Protein AF-A0A2V8KIY8-F1 (afdb_monomer)

Sequence (168 aa):
MLKRAGFCIAVGFWVMTAMAFAQAPTKDKIPNLASSSFAWLAAGADWIGPPAGIRGPIQNDPDHPFHGNTAGPGQVTLRIGNDKDAVLKPWAAEQMRVSNEEVLSGKRGLPFAAQSRCYPGGVPGQLLFPAEPFYFIQTPKQVWMIWQRDHMIRRIYVTDKHSANVKP

Mean predicted aligned error: 10.61 Å

Nearest PDB structures (foldseek):
  3nvx-assembly1_A  TM=8.108E-01  e=1.952E+00  Vaccinia virus Copenhagen
  6vxk-assembly1_C  TM=8.241E-01  e=2.504E+00  Ectromelia virus Moscow
  6xvm-assembly2_B  TM=5.093E-01  e=2.078E+00  Gallus gallus
  8vzy-assembly2_B  TM=5.304E-01  e=8.180E+00  Homo sapiens

Solvent-accessible surface area (backbone atoms only — not comparable to full-atom values): 11063 Å² total; per-residue (Å²): 139,85,84,84,82,82,82,81,82,77,80,78,81,77,80,77,80,77,80,80,73,81,76,79,66,58,97,87,52,86,73,83,75,47,54,96,87,60,65,48,61,32,85,43,72,59,84,79,75,55,64,89,95,51,87,57,76,87,48,58,19,84,93,44,64,67,35,51,94,84,71,58,94,72,79,69,49,64,80,33,68,35,41,84,44,87,87,48,52,72,72,56,18,48,56,43,43,55,54,42,49,35,34,77,71,53,81,31,91,59,69,91,51,47,60,83,69,84,38,75,43,52,88,72,53,54,59,40,44,50,96,46,39,38,42,37,51,70,55,95,51,37,38,35,42,37,34,62,81,79,67,49,72,50,79,42,74,56,65,98,64,79,66,94,75,77,79,135

Radius of gyration: 23.08 Å; Cα contacts (8 Å, |Δi|>4): 167; chains: 1; bounding box: 85×41×49 Å

Structure (mmCIF, N/CA/C/O backbone):
data_AF-A0A2V8KIY8-F1
#
_entry.id   AF-A0A2V8KIY8-F1
#
loop_
_atom_site.group_PDB
_atom_site.id
_atom_site.type_symbol
_atom_site.label_atom_id
_atom_site.label_alt_id
_atom_site.label_comp_id
_atom_site.label_asym_id
_atom_site.label_entity_id
_atom_site.label_seq_id
_atom_site.pdbx_PDB_ins_code
_atom_site.Cartn_x
_atom_site.Cartn_y
_atom_site.Cartn_z
_atom_site.occupancy
_atom_site.B_iso_or_equiv
_atom_site.auth_seq_id
_atom_site.auth_comp_id
_atom_site.auth_asym_id
_atom_site.auth_atom_id
_atom_site.pdbx_PDB_model_num
ATOM 1 N N . MET A 1 1 ? 58.408 -26.340 29.174 1.00 37.69 1 MET A N 1
ATOM 2 C CA . MET A 1 1 ? 57.524 -25.201 28.835 1.00 37.69 1 MET A CA 1
ATOM 3 C C . MET A 1 1 ? 56.205 -25.752 28.311 1.00 37.69 1 MET A C 1
ATOM 5 O O . MET A 1 1 ? 56.132 -26.165 27.163 1.00 37.69 1 MET A O 1
ATOM 9 N N . LEU A 1 2 ? 55.203 -25.861 29.183 1.00 34.59 2 LEU A N 1
ATOM 10 C CA . LEU A 1 2 ? 53.918 -26.507 28.907 1.00 34.59 2 LEU A CA 1
ATOM 11 C C . LEU A 1 2 ? 52.886 -25.417 28.569 1.00 34.59 2 LEU A C 1
ATOM 13 O O . LEU A 1 2 ? 52.467 -24.673 29.454 1.00 34.59 2 LEU A O 1
ATOM 17 N N . LYS A 1 3 ? 52.525 -25.265 27.289 1.00 36.88 3 LYS A N 1
ATOM 18 C CA . LYS A 1 3 ? 51.523 -24.283 26.846 1.00 36.88 3 LYS A CA 1
ATOM 19 C C . LYS A 1 3 ? 50.119 -24.853 27.077 1.00 36.88 3 LYS A C 1
ATOM 21 O O . LYS A 1 3 ? 49.703 -25.773 26.383 1.00 36.88 3 LYS A O 1
ATOM 26 N N . ARG A 1 4 ? 49.398 -24.305 28.059 1.00 41.31 4 ARG A N 1
ATOM 27 C CA . ARG A 1 4 ? 47.958 -24.528 28.256 1.00 41.31 4 ARG A CA 1
ATOM 28 C C . ARG A 1 4 ? 47.193 -23.639 27.271 1.00 41.31 4 ARG A C 1
ATOM 30 O O . ARG A 1 4 ? 47.236 -22.421 27.407 1.00 41.31 4 ARG A O 1
ATOM 37 N N . ALA A 1 5 ? 46.520 -24.234 26.291 1.00 42.81 5 ALA A N 1
ATOM 38 C CA . ALA A 1 5 ? 45.542 -23.538 25.460 1.00 42.81 5 ALA A CA 1
ATOM 39 C C . ALA A 1 5 ? 44.170 -23.645 26.143 1.00 42.81 5 ALA A C 1
ATOM 41 O O . ALA A 1 5 ? 43.608 -24.732 26.248 1.00 42.81 5 ALA A O 1
ATOM 42 N N . GLY A 1 6 ? 43.675 -22.526 26.674 1.00 39.22 6 GLY A N 1
ATOM 43 C CA . GLY A 1 6 ? 42.325 -22.421 27.219 1.00 39.22 6 GLY A CA 1
ATOM 44 C C . GLY A 1 6 ? 41.306 -22.353 26.085 1.00 39.22 6 GLY A C 1
ATOM 45 O O . GLY A 1 6 ? 41.389 -21.476 25.230 1.00 39.22 6 GLY A O 1
ATOM 46 N N . PHE A 1 7 ? 40.364 -23.290 26.075 1.00 37.50 7 PHE A N 1
ATOM 47 C CA . PHE A 1 7 ? 39.235 -23.315 25.152 1.00 37.50 7 PHE A CA 1
ATOM 48 C C . PHE A 1 7 ? 38.120 -22.429 25.726 1.00 37.50 7 PHE A C 1
ATOM 50 O O . PHE A 1 7 ? 37.444 -22.814 26.679 1.00 37.50 7 PHE A O 1
ATOM 57 N N . CYS A 1 8 ? 37.954 -21.216 25.194 1.00 34.50 8 CYS A N 1
ATOM 58 C CA . CYS A 1 8 ? 36.818 -20.358 25.527 1.00 34.50 8 CYS A CA 1
ATOM 59 C C . CYS A 1 8 ? 35.570 -20.876 24.804 1.00 34.50 8 CYS A C 1
ATOM 61 O O . CYS A 1 8 ? 35.439 -20.728 23.591 1.00 34.50 8 CYS A O 1
ATOM 63 N N . ILE A 1 9 ? 34.650 -21.477 25.557 1.00 45.06 9 ILE A N 1
ATOM 64 C CA . ILE A 1 9 ? 33.310 -21.829 25.083 1.00 45.06 9 ILE A CA 1
ATOM 65 C C . ILE A 1 9 ? 32.527 -20.521 24.921 1.00 45.06 9 ILE A C 1
ATOM 67 O O . ILE A 1 9 ? 32.087 -19.923 25.902 1.00 45.0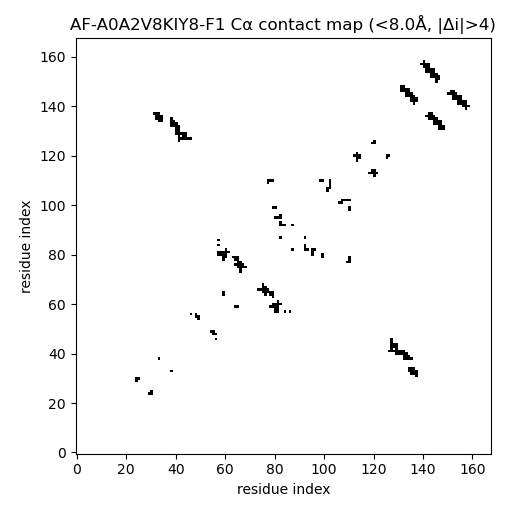6 9 ILE A O 1
ATOM 71 N N . ALA A 1 10 ? 32.375 -20.052 23.683 1.00 45.47 10 ALA A N 1
ATOM 72 C CA . ALA A 1 10 ? 31.455 -18.970 23.366 1.00 45.47 10 ALA A CA 1
ATOM 73 C C . ALA A 1 10 ? 30.021 -19.515 23.440 1.00 45.47 10 ALA A C 1
ATOM 75 O O . ALA A 1 10 ? 29.583 -20.274 22.576 1.00 45.47 10 ALA A O 1
ATOM 76 N N . VAL A 1 11 ? 29.294 -19.150 24.496 1.00 49.03 11 VAL A N 1
ATOM 77 C CA . VAL A 1 11 ? 27.852 -19.388 24.602 1.00 49.03 11 VAL A CA 1
ATOM 78 C C . VAL A 1 11 ? 27.166 -18.485 23.578 1.00 49.03 11 VAL A C 1
ATOM 80 O O . VAL A 1 11 ? 27.070 -17.273 23.764 1.00 49.03 11 VAL A O 1
ATOM 83 N N . GLY A 1 12 ? 26.736 -19.074 22.463 1.00 41.62 12 GLY A N 1
ATOM 84 C CA . GLY A 1 12 ? 25.935 -18.390 21.456 1.00 41.62 12 GLY A CA 1
ATOM 85 C C . GLY A 1 12 ? 24.576 -18.010 22.037 1.00 41.62 12 GLY A C 1
ATOM 86 O O . GLY A 1 12 ? 23.706 -18.862 22.200 1.00 41.62 12 GLY A O 1
ATOM 87 N N . PHE A 1 13 ? 24.389 -16.728 22.343 1.00 38.84 13 PHE A N 1
ATOM 88 C CA . PHE A 1 13 ? 23.074 -16.157 22.616 1.00 38.84 13 PHE A CA 1
ATOM 89 C C . PHE A 1 13 ? 22.282 -16.113 21.305 1.00 38.84 13 PHE A C 1
ATOM 91 O O . PHE A 1 13 ? 22.414 -15.191 20.502 1.00 38.84 13 PHE A O 1
ATOM 98 N N . TRP A 1 14 ? 21.469 -17.141 21.069 1.00 37.31 14 TRP A N 1
ATOM 99 C CA . TRP A 1 14 ? 20.502 -17.155 19.978 1.00 37.31 14 TRP A CA 1
ATOM 100 C C . TRP A 1 14 ? 19.295 -16.315 20.409 1.00 37.31 14 TRP A C 1
ATOM 102 O O . TRP A 1 14 ? 18.411 -16.781 21.128 1.00 37.31 14 TRP A O 1
ATOM 112 N N . VAL A 1 15 ? 19.287 -15.035 20.031 1.00 42.47 15 VAL A N 1
ATOM 113 C CA . VAL A 1 15 ? 18.107 -14.176 20.179 1.00 42.47 15 VAL A CA 1
ATOM 114 C C . VAL A 1 15 ? 17.070 -14.658 19.168 1.00 42.47 15 VAL A C 1
ATOM 116 O O . VAL A 1 15 ? 17.080 -14.271 18.004 1.00 42.47 15 VAL A O 1
ATOM 119 N N . MET A 1 16 ? 16.185 -15.544 19.614 1.00 39.78 16 MET A N 1
ATOM 120 C CA . MET A 1 16 ? 14.984 -15.922 18.879 1.00 39.78 16 MET A CA 1
ATOM 121 C C . MET A 1 16 ? 14.021 -14.736 18.892 1.00 39.78 16 MET A C 1
ATOM 123 O O . MET A 1 16 ? 13.230 -14.569 19.820 1.00 39.78 16 MET A O 1
ATOM 127 N N . THR A 1 17 ? 14.090 -13.883 17.872 1.00 47.38 17 THR A N 1
ATOM 128 C CA . THR A 1 17 ? 13.033 -12.908 17.600 1.00 47.38 17 THR A CA 1
ATOM 129 C C . THR A 1 17 ? 11.807 -13.686 17.122 1.00 47.38 17 THR A C 1
ATOM 131 O O . THR A 1 17 ? 11.667 -13.993 15.940 1.00 47.38 17 THR A O 1
ATOM 134 N N . ALA A 1 18 ? 10.936 -14.082 18.049 1.00 43.72 18 ALA A N 1
ATOM 135 C CA . ALA A 1 18 ? 9.669 -14.705 17.702 1.00 43.72 18 ALA A CA 1
ATOM 136 C C . ALA A 1 18 ? 8.823 -13.695 16.911 1.00 43.72 18 ALA A C 1
ATOM 138 O O . ALA A 1 18 ? 8.339 -12.709 17.466 1.00 43.72 18 ALA A O 1
ATOM 139 N N . MET A 1 19 ? 8.650 -13.927 15.608 1.00 46.22 19 MET A N 1
ATOM 140 C CA . MET A 1 19 ? 7.623 -13.236 14.835 1.00 46.22 19 MET A CA 1
ATOM 141 C C . MET A 1 19 ? 6.265 -13.705 15.361 1.00 46.22 19 MET A C 1
ATOM 143 O O . MET A 1 19 ? 5.868 -14.852 15.156 1.00 46.22 19 MET A O 1
ATOM 147 N N . ALA A 1 20 ? 5.570 -12.836 16.092 1.00 44.03 20 ALA A N 1
ATOM 148 C CA . ALA A 1 20 ? 4.207 -13.096 16.524 1.00 44.03 20 ALA A CA 1
ATOM 149 C C . ALA A 1 20 ? 3.290 -13.065 15.293 1.00 44.03 20 ALA A C 1
ATOM 151 O O . ALA A 1 20 ? 2.976 -12.001 14.763 1.00 44.03 20 ALA A O 1
ATOM 152 N N . PHE A 1 21 ? 2.869 -14.237 14.819 1.00 49.09 21 PHE A N 1
ATOM 153 C CA . PHE A 1 21 ? 1.774 -14.332 13.861 1.00 49.09 21 PHE A CA 1
ATOM 154 C C . PHE A 1 21 ? 0.466 -13.982 14.576 1.00 49.09 21 PHE A C 1
ATOM 156 O O . PHE A 1 21 ? 0.203 -14.468 15.678 1.00 49.09 21 PHE A O 1
ATOM 163 N N . ALA A 1 22 ? -0.348 -13.125 13.959 1.00 53.81 22 ALA A N 1
ATOM 164 C CA . ALA A 1 22 ? -1.654 -12.761 14.491 1.00 53.81 22 ALA A CA 1
ATOM 165 C C . ALA A 1 22 ? -2.503 -14.026 14.700 1.00 53.81 22 ALA A C 1
ATOM 167 O O . ALA A 1 22 ? -2.701 -14.814 13.774 1.00 53.81 22 ALA A O 1
ATOM 168 N N . GLN A 1 23 ? -3.003 -14.223 15.922 1.00 53.12 23 GLN A N 1
ATOM 169 C CA . GLN A 1 23 ? -3.970 -15.278 16.205 1.00 53.12 23 GLN A CA 1
ATOM 170 C C . GLN A 1 23 ? -5.219 -15.038 15.353 1.00 53.12 23 GLN A C 1
ATOM 172 O O . GLN A 1 23 ? -5.746 -13.923 15.322 1.00 53.12 23 GLN A O 1
ATOM 177 N N . ALA A 1 24 ? -5.698 -16.080 14.668 1.00 53.88 24 ALA A N 1
ATOM 178 C CA . ALA A 1 24 ? -6.961 -16.007 13.948 1.00 53.88 24 ALA A CA 1
ATOM 179 C C . ALA A 1 24 ? -8.068 -15.578 14.932 1.00 53.88 24 ALA A C 1
ATOM 181 O O . ALA A 1 24 ? -8.215 -16.214 15.983 1.00 53.88 24 ALA A O 1
ATOM 182 N N . PRO A 1 25 ? -8.828 -14.506 14.645 1.00 57.16 25 PRO A N 1
ATOM 183 C CA . PRO A 1 25 ? -9.891 -14.076 15.537 1.00 57.16 25 PRO A CA 1
ATOM 184 C C . PRO A 1 25 ? -10.923 -15.199 15.661 1.00 57.16 25 PRO A C 1
ATOM 186 O O . PRO A 1 25 ? -11.375 -15.767 14.666 1.00 57.16 25 PRO A O 1
ATOM 189 N N . THR A 1 26 ? -11.296 -15.541 16.895 1.00 58.31 26 THR A N 1
ATOM 190 C CA . THR A 1 26 ? -12.407 -16.465 17.138 1.00 58.31 26 THR A CA 1
ATOM 191 C C . THR A 1 26 ? -13.673 -15.865 16.535 1.00 58.31 26 THR A C 1
ATOM 193 O O . THR A 1 26 ? -13.952 -14.692 16.784 1.00 58.31 26 THR A O 1
ATOM 196 N N . LYS A 1 27 ? -14.422 -16.675 15.780 1.00 59.38 27 LYS A N 1
ATOM 197 C CA . LYS A 1 27 ? -15.523 -16.274 14.885 1.00 59.38 27 LYS A CA 1
ATOM 198 C C . LYS A 1 27 ? -16.565 -15.320 15.500 1.00 59.38 27 LYS A C 1
ATOM 200 O O . LYS A 1 27 ? -17.150 -14.537 14.765 1.00 59.38 27 LYS A O 1
ATOM 205 N N . ASP A 1 28 ? -16.711 -15.322 16.827 1.00 67.25 28 ASP A N 1
ATOM 206 C CA . ASP A 1 28 ? -17.744 -14.571 17.555 1.00 67.25 28 ASP A CA 1
ATOM 207 C C . ASP A 1 28 ? -17.196 -13.604 18.625 1.00 67.25 28 ASP A C 1
ATOM 209 O O . ASP A 1 28 ? -17.933 -13.171 19.511 1.00 67.25 28 ASP A O 1
ATOM 213 N N . LYS A 1 29 ? -15.901 -13.252 18.590 1.00 79.19 29 LYS A N 1
ATOM 214 C CA . LYS A 1 29 ? -15.336 -12.241 19.504 1.00 79.19 29 LYS A CA 1
ATOM 215 C C . LYS A 1 29 ? -14.822 -11.031 18.745 1.00 79.19 29 LYS A C 1
ATOM 217 O O . LYS A 1 29 ? -14.196 -11.158 17.697 1.00 79.19 29 LYS A O 1
ATOM 222 N N . ILE A 1 30 ? -15.036 -9.855 19.335 1.00 79.62 30 ILE A N 1
ATOM 223 C CA . ILE A 1 30 ? -14.416 -8.609 18.881 1.00 79.62 30 ILE A CA 1
ATOM 224 C C . ILE A 1 30 ? -12.891 -8.813 18.901 1.00 79.62 30 ILE A C 1
ATOM 226 O O . ILE A 1 30 ? -12.353 -9.136 19.965 1.00 79.62 30 ILE A O 1
ATOM 230 N N . PRO A 1 31 ? -12.185 -8.643 17.767 1.00 84.75 31 PRO A N 1
ATOM 231 C CA . PRO A 1 31 ? -10.733 -8.765 17.737 1.00 84.75 31 PRO A CA 1
ATOM 232 C C . PRO A 1 31 ? -10.091 -7.757 18.690 1.00 84.75 31 PRO A C 1
ATOM 234 O O . PRO A 1 31 ? -10.448 -6.578 18.661 1.00 84.75 31 PRO A O 1
ATOM 237 N N . ASN A 1 32 ? -9.144 -8.210 19.516 1.00 88.31 32 ASN A N 1
ATOM 238 C CA . ASN A 1 32 ? -8.355 -7.309 20.348 1.00 88.31 32 ASN A CA 1
ATOM 239 C C . ASN A 1 32 ? -7.180 -6.752 19.537 1.00 88.31 32 ASN A C 1
ATOM 241 O O . ASN A 1 32 ? -6.191 -7.445 19.307 1.00 88.31 32 ASN A O 1
ATOM 245 N N . LEU A 1 33 ? -7.306 -5.504 19.100 1.00 91.31 33 LEU A N 1
ATOM 246 C CA . LEU A 1 33 ? -6.273 -4.782 18.360 1.00 91.31 33 LEU A CA 1
ATOM 247 C C . 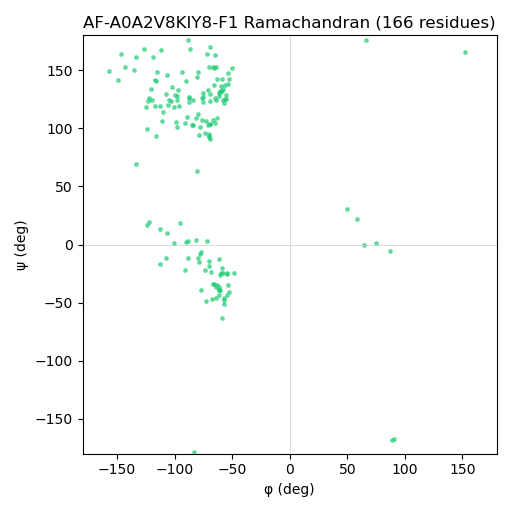LEU A 1 33 ? -5.349 -3.989 19.289 1.00 91.31 33 LEU A C 1
ATOM 249 O O . LEU A 1 33 ? -4.235 -3.648 18.893 1.00 91.31 33 LEU A O 1
ATOM 253 N N . ALA A 1 34 ? -5.816 -3.670 20.497 1.00 92.94 34 ALA A N 1
ATOM 254 C CA . ALA A 1 34 ? -5.119 -2.814 21.444 1.00 92.94 34 ALA A CA 1
ATOM 255 C C . ALA A 1 34 ? -4.202 -3.611 22.378 1.00 92.94 34 ALA A C 1
ATOM 257 O O . ALA A 1 34 ? -4.550 -4.685 22.877 1.00 92.94 34 ALA A O 1
ATOM 258 N N . SER A 1 35 ? -3.033 -3.041 22.658 1.00 92.25 35 SER A N 1
ATOM 259 C CA . SER A 1 35 ? -2.097 -3.572 23.640 1.00 92.25 35 SER A CA 1
ATOM 260 C C . SER A 1 35 ? -1.162 -2.484 24.153 1.00 92.25 35 SER A C 1
ATOM 262 O O . SER A 1 35 ? -0.815 -1.558 23.424 1.00 92.25 35 SER A O 1
ATOM 264 N N . SER A 1 36 ? -0.736 -2.616 25.409 1.00 90.75 36 SER A N 1
ATOM 265 C CA . SER A 1 36 ? 0.370 -1.842 25.980 1.00 90.75 36 SER A CA 1
ATOM 266 C C . SER A 1 36 ? 1.735 -2.505 25.763 1.00 90.75 36 SER A C 1
ATOM 268 O O . SER A 1 36 ? 2.757 -1.872 26.009 1.00 90.75 36 SER A O 1
ATOM 270 N N . SER A 1 37 ? 1.771 -3.766 25.318 1.00 93.50 37 SER A N 1
ATOM 271 C CA . SER A 1 37 ? 2.999 -4.556 25.155 1.00 93.50 37 SER A CA 1
ATOM 272 C C . SER A 1 37 ? 3.423 -4.769 23.702 1.00 93.50 37 SER A C 1
ATOM 274 O O . SER A 1 37 ? 4.537 -5.229 23.464 1.00 93.50 37 SER A O 1
ATOM 276 N N . PHE A 1 38 ? 2.564 -4.454 22.727 1.00 91.44 38 PHE A N 1
ATOM 277 C CA . PHE A 1 38 ? 2.888 -4.584 21.307 1.00 91.44 38 PHE A CA 1
ATOM 278 C C . PHE A 1 38 ? 2.222 -3.502 20.456 1.00 91.44 38 PHE A C 1
ATOM 280 O O . PHE A 1 38 ? 1.260 -2.857 20.869 1.00 91.44 38 PHE A O 1
ATOM 287 N N . ALA A 1 39 ? 2.727 -3.363 19.233 1.00 91.12 39 ALA A N 1
ATOM 288 C CA . ALA A 1 39 ? 2.156 -2.543 18.177 1.00 91.12 39 ALA A CA 1
ATOM 289 C C . ALA A 1 39 ? 2.120 -3.337 16.867 1.00 91.12 39 ALA A C 1
ATOM 291 O O . ALA A 1 39 ? 2.830 -4.333 16.715 1.00 91.12 39 ALA A O 1
ATOM 292 N N . TRP A 1 40 ? 1.295 -2.898 15.921 1.00 91.00 40 TRP A N 1
ATOM 293 C CA . TRP A 1 40 ? 1.173 -3.548 14.621 1.00 91.00 40 TRP A CA 1
ATOM 294 C C . TRP A 1 40 ? 2.209 -2.990 13.663 1.00 91.00 40 TRP A C 1
ATOM 296 O O . TRP A 1 40 ? 2.276 -1.780 13.466 1.00 91.00 40 TRP A O 1
ATOM 306 N N . LEU A 1 41 ? 2.990 -3.868 13.044 1.00 88.50 41 LEU A N 1
ATOM 307 C CA . LEU A 1 41 ? 3.974 -3.493 12.038 1.00 88.50 41 LEU A CA 1
ATOM 308 C C . LEU A 1 41 ? 3.598 -4.104 10.691 1.00 88.50 41 LEU A C 1
ATOM 310 O O . LEU A 1 41 ? 3.156 -5.252 10.634 1.00 88.50 41 LEU A O 1
ATOM 314 N N . ALA A 1 42 ? 3.795 -3.347 9.613 1.00 86.19 42 ALA A N 1
ATOM 315 C CA . ALA A 1 42 ? 3.646 -3.880 8.269 1.00 86.19 42 ALA A CA 1
ATOM 316 C C . ALA A 1 42 ? 4.624 -5.043 8.045 1.00 86.19 42 ALA A C 1
ATOM 318 O O . ALA A 1 42 ? 5.807 -4.962 8.392 1.00 86.19 42 ALA A O 1
ATOM 319 N N . ALA A 1 43 ? 4.133 -6.116 7.430 1.00 84.25 43 ALA A N 1
ATOM 320 C CA . ALA A 1 43 ? 4.938 -7.268 7.042 1.00 84.25 43 ALA A CA 1
ATOM 321 C C . ALA A 1 43 ? 5.695 -6.981 5.730 1.00 84.25 43 ALA A C 1
ATOM 323 O O . ALA A 1 43 ? 5.456 -7.608 4.703 1.00 84.25 43 ALA A O 1
ATOM 324 N N . GLY A 1 44 ? 6.596 -5.996 5.772 1.00 83.62 44 GLY A N 1
ATOM 325 C CA . GLY A 1 44 ? 7.316 -5.488 4.604 1.00 83.62 44 GLY A CA 1
ATOM 326 C C . GLY A 1 44 ? 6.584 -4.356 3.878 1.00 83.62 44 GLY A C 1
ATOM 327 O O . GLY A 1 44 ? 5.637 -3.770 4.396 1.00 83.62 44 GLY A O 1
ATOM 328 N N . ALA A 1 45 ? 7.073 -4.029 2.680 1.00 82.94 45 ALA A N 1
ATOM 329 C CA . ALA A 1 45 ? 6.532 -2.973 1.815 1.00 82.94 45 ALA A CA 1
ATOM 330 C C . ALA A 1 45 ? 5.760 -3.532 0.603 1.00 82.94 45 ALA A C 1
ATOM 332 O O . ALA A 1 45 ? 5.431 -2.794 -0.326 1.00 82.94 45 ALA A O 1
ATOM 333 N N . ASP A 1 46 ? 5.515 -4.841 0.598 1.00 84.81 46 ASP A N 1
ATOM 334 C CA . ASP A 1 46 ? 4.877 -5.582 -0.483 1.00 84.81 46 ASP A CA 1
ATOM 335 C C . ASP A 1 46 ? 3.540 -6.148 -0.025 1.00 84.81 46 ASP A C 1
ATOM 337 O O . ASP A 1 46 ? 3.361 -6.518 1.137 1.00 84.81 46 ASP A O 1
ATOM 341 N N . TRP A 1 47 ? 2.595 -6.253 -0.957 1.00 85.38 47 TRP A N 1
ATOM 342 C CA . TRP A 1 47 ? 1.367 -6.975 -0.680 1.00 85.38 47 TRP A CA 1
ATOM 343 C C . TRP A 1 47 ? 1.645 -8.468 -0.551 1.00 85.38 47 TRP A C 1
ATOM 345 O O . TRP A 1 47 ? 2.208 -9.090 -1.451 1.00 85.38 47 TRP A O 1
ATOM 355 N N . ILE A 1 48 ? 1.161 -9.060 0.536 1.00 84.69 48 ILE A N 1
ATOM 356 C CA . ILE A 1 48 ? 1.130 -10.512 0.677 1.00 84.69 48 ILE A CA 1
ATOM 357 C C . ILE A 1 48 ? -0.010 -11.042 -0.195 1.00 84.69 48 ILE A C 1
ATOM 359 O O . ILE A 1 48 ? -1.151 -10.582 -0.094 1.00 84.69 48 ILE A O 1
ATOM 363 N N . GLY A 1 49 ? 0.308 -12.000 -1.068 1.00 85.62 49 GLY A N 1
ATOM 364 C CA . GLY A 1 49 ? -0.686 -12.676 -1.894 1.00 85.62 49 GLY A CA 1
ATOM 365 C C . GLY A 1 49 ? -1.743 -13.375 -1.028 1.00 85.62 49 GLY A C 1
ATOM 366 O O . GLY A 1 49 ? -1.411 -13.910 0.033 1.00 85.62 49 GLY A O 1
ATOM 367 N N . PRO A 1 50 ? -3.019 -13.375 -1.441 1.00 88.94 50 PRO A N 1
ATOM 368 C CA . PRO A 1 50 ? -4.053 -14.083 -0.703 1.00 88.94 50 PRO A CA 1
ATOM 369 C C . PRO A 1 50 ? -3.856 -15.608 -0.812 1.00 88.94 50 PRO A C 1
ATOM 371 O O . PRO A 1 50 ? -3.062 -16.078 -1.633 1.00 88.94 50 PRO A O 1
ATOM 374 N N . PRO A 1 51 ? -4.606 -16.404 -0.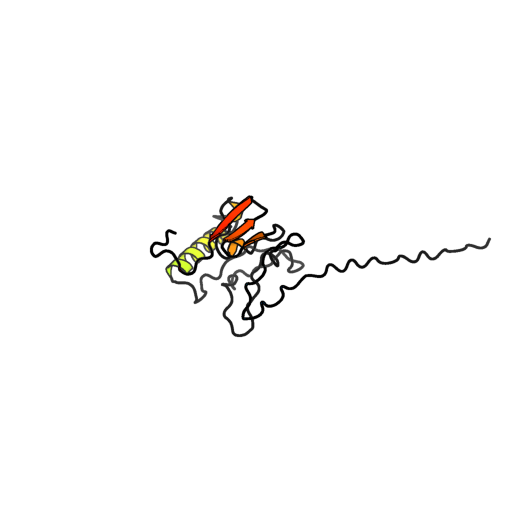027 1.00 89.75 51 PRO A N 1
ATOM 375 C CA . PRO A 1 51 ? -4.673 -17.849 -0.214 1.00 89.75 51 PRO A CA 1
ATOM 376 C C . PRO A 1 51 ? -4.978 -18.249 -1.664 1.00 89.75 51 PRO A C 1
ATOM 378 O O . PRO A 1 51 ? -5.654 -17.525 -2.401 1.00 89.75 51 PRO A O 1
ATOM 381 N N . ALA A 1 52 ? -4.508 -19.434 -2.058 1.00 89.25 52 ALA A N 1
ATOM 382 C CA . ALA A 1 52 ? -4.708 -19.962 -3.403 1.00 89.25 52 ALA A CA 1
ATOM 383 C C . ALA A 1 52 ? -6.195 -19.968 -3.805 1.00 89.25 52 ALA A C 1
ATOM 385 O O . ALA A 1 52 ? -7.069 -20.313 -3.011 1.00 89.25 52 ALA A O 1
ATOM 386 N N . GLY A 1 53 ? -6.474 -19.587 -5.054 1.00 88.88 53 GLY A N 1
ATOM 387 C CA . GLY A 1 53 ? -7.834 -19.497 -5.597 1.00 88.88 53 GLY A CA 1
ATOM 388 C C . GLY A 1 53 ? -8.540 -18.156 -5.355 1.00 88.88 53 GLY A C 1
ATOM 389 O O . GLY A 1 53 ? -9.613 -17.939 -5.911 1.00 88.88 53 GLY A O 1
ATOM 390 N N . ILE A 1 54 ? -7.945 -17.235 -4.589 1.00 90.25 54 ILE A N 1
ATOM 391 C CA . ILE A 1 54 ? -8.462 -15.874 -4.395 1.00 90.25 54 ILE A CA 1
ATOM 392 C C . ILE A 1 54 ? -7.654 -14.896 -5.257 1.00 90.25 54 ILE A C 1
ATOM 394 O O . ILE A 1 54 ? -6.425 -14.953 -5.296 1.00 90.25 54 ILE A O 1
ATOM 398 N N . ARG A 1 55 ? -8.333 -13.966 -5.942 1.00 88.19 55 ARG A N 1
ATOM 399 C CA . ARG A 1 55 ? -7.659 -12.879 -6.670 1.00 88.19 55 ARG A CA 1
ATOM 400 C C . ARG A 1 55 ? -6.865 -12.008 -5.692 1.00 88.19 55 ARG A C 1
ATOM 402 O O . ARG A 1 55 ? -7.421 -11.486 -4.729 1.00 88.19 55 ARG A O 1
ATOM 409 N N . GLY A 1 56 ? -5.588 -11.801 -5.998 1.00 88.88 56 GLY A N 1
ATOM 410 C CA . GLY A 1 56 ? -4.721 -10.867 -5.287 1.00 88.88 56 GLY A CA 1
ATOM 411 C C . GLY A 1 56 ? -4.840 -9.411 -5.755 1.00 88.88 56 GLY A C 1
ATOM 412 O O . GLY A 1 56 ? -5.636 -9.089 -6.645 1.00 88.88 56 GLY A O 1
ATOM 413 N N . PRO A 1 57 ? -4.033 -8.520 -5.157 1.00 89.69 57 PRO A N 1
ATOM 414 C CA . PRO A 1 57 ? -3.904 -7.145 -5.618 1.00 89.69 57 PRO A CA 1
ATOM 415 C C . PRO A 1 57 ? -3.283 -7.092 -7.015 1.00 89.69 57 PRO A C 1
ATOM 417 O O . PRO A 1 57 ? -2.655 -8.055 -7.467 1.00 89.69 57 PRO A O 1
ATOM 420 N N . ILE A 1 58 ? -3.440 -5.940 -7.670 1.00 91.50 58 ILE A N 1
ATOM 421 C CA . ILE A 1 58 ? -2.770 -5.640 -8.939 1.00 91.50 58 ILE A CA 1
ATOM 422 C C . ILE A 1 58 ? -1.261 -5.808 -8.737 1.00 91.50 58 ILE A C 1
ATOM 424 O O . ILE A 1 58 ? -0.694 -5.282 -7.777 1.00 91.50 58 ILE A O 1
ATOM 428 N N . GLN A 1 59 ? -0.639 -6.587 -9.617 1.00 91.75 59 GLN A N 1
ATOM 429 C CA . GLN A 1 59 ? 0.789 -6.894 -9.571 1.00 91.75 59 GLN A CA 1
ATOM 430 C C . GLN A 1 59 ? 1.606 -5.851 -10.341 1.00 91.75 59 GLN A C 1
ATOM 432 O O . GLN A 1 59 ? 1.053 -4.941 -10.965 1.00 91.75 59 GLN A O 1
ATOM 437 N N . ASN A 1 60 ? 2.932 -5.990 -10.299 1.00 93.69 60 ASN A N 1
ATOM 438 C CA . ASN A 1 60 ? 3.798 -5.212 -11.178 1.00 93.69 60 ASN A CA 1
ATOM 439 C C . ASN A 1 60 ? 3.538 -5.576 -12.649 1.00 93.69 60 ASN A C 1
ATOM 441 O O . ASN A 1 60 ? 3.114 -6.696 -12.948 1.00 93.69 60 ASN A O 1
ATOM 445 N N . ASP A 1 61 ? 3.788 -4.627 -13.545 1.00 95.94 61 ASP A N 1
ATOM 446 C CA . ASP A 1 61 ? 3.713 -4.835 -14.987 1.00 95.94 61 ASP A CA 1
ATOM 447 C C . ASP A 1 61 ? 4.677 -5.967 -15.402 1.00 95.94 61 ASP A C 1
ATOM 449 O O . ASP A 1 61 ? 5.868 -5.898 -15.076 1.00 95.94 61 ASP A O 1
ATOM 453 N N . PRO A 1 62 ? 4.197 -7.028 -16.079 1.00 95.19 62 PRO A N 1
ATOM 454 C CA . PRO A 1 62 ? 5.056 -8.120 -16.533 1.00 95.19 62 PRO A CA 1
ATOM 455 C C . PRO A 1 62 ? 6.159 -7.679 -17.507 1.00 95.19 62 PRO A C 1
ATOM 457 O O . PRO A 1 62 ? 7.205 -8.326 -17.543 1.00 95.19 62 PRO A O 1
ATOM 460 N N . ASP A 1 63 ? 5.966 -6.584 -18.250 1.00 96.25 63 ASP A N 1
ATOM 461 C CA . ASP A 1 63 ? 6.973 -6.039 -19.171 1.00 96.25 63 ASP A CA 1
ATOM 462 C C . ASP A 1 63 ? 8.060 -5.233 -18.421 1.00 96.25 63 ASP A C 1
ATOM 464 O O . ASP A 1 63 ? 9.148 -4.981 -18.945 1.00 96.25 63 ASP A O 1
ATOM 468 N N . HIS A 1 64 ? 7.794 -4.871 -17.160 1.00 95.25 64 HIS A N 1
ATOM 469 C CA . HIS A 1 64 ? 8.680 -4.105 -16.281 1.00 95.25 64 HIS A CA 1
ATOM 470 C C . HIS A 1 64 ? 8.761 -4.748 -14.882 1.00 95.25 64 HIS A C 1
ATOM 472 O O . HIS A 1 64 ? 8.267 -4.181 -13.900 1.00 95.25 64 HIS A O 1
ATOM 478 N N . PRO A 1 65 ? 9.386 -5.936 -14.760 1.00 92.94 65 PRO A N 1
ATOM 479 C CA . PRO A 1 65 ? 9.394 -6.695 -13.516 1.00 92.94 65 PRO A CA 1
ATOM 480 C C . PRO A 1 65 ? 10.104 -5.953 -12.374 1.00 92.94 65 PRO A C 1
ATOM 482 O O . PRO A 1 65 ? 11.142 -5.303 -12.549 1.00 92.94 65 PRO A O 1
ATOM 485 N N . PHE A 1 66 ? 9.550 -6.094 -11.169 1.00 93.19 66 PHE A N 1
ATOM 486 C CA . PHE A 1 66 ? 10.101 -5.487 -9.961 1.00 93.19 66 PHE A CA 1
ATOM 487 C C . PHE A 1 66 ? 11.209 -6.349 -9.339 1.00 93.19 66 PHE A C 1
ATOM 489 O O . PHE A 1 66 ? 10.972 -7.498 -8.968 1.00 93.19 66 PHE A O 1
ATOM 496 N N . HIS A 1 67 ? 12.392 -5.761 -9.155 1.00 93.62 67 HIS A N 1
ATOM 497 C CA . HIS A 1 67 ? 13.506 -6.306 -8.379 1.00 93.62 67 HIS A CA 1
ATOM 498 C C . HIS A 1 67 ? 13.692 -5.459 -7.120 1.00 93.62 67 HIS A C 1
ATOM 500 O O . HIS A 1 67 ? 14.147 -4.315 -7.183 1.00 93.62 67 HIS A O 1
ATOM 506 N N . GLY A 1 68 ? 13.291 -6.008 -5.973 1.00 90.19 68 GLY A N 1
ATOM 507 C CA . GLY A 1 68 ? 13.341 -5.313 -4.688 1.00 90.19 68 GLY A CA 1
ATOM 508 C C . GLY A 1 68 ? 14.683 -5.443 -3.965 1.00 90.19 68 GLY A C 1
ATOM 509 O O . GLY A 1 68 ? 15.500 -6.308 -4.268 1.00 90.19 68 GLY A O 1
ATOM 510 N N . ASN A 1 69 ? 14.871 -4.633 -2.920 1.00 87.56 69 ASN A N 1
ATOM 511 C CA . ASN A 1 69 ? 16.081 -4.643 -2.080 1.00 87.56 69 ASN A CA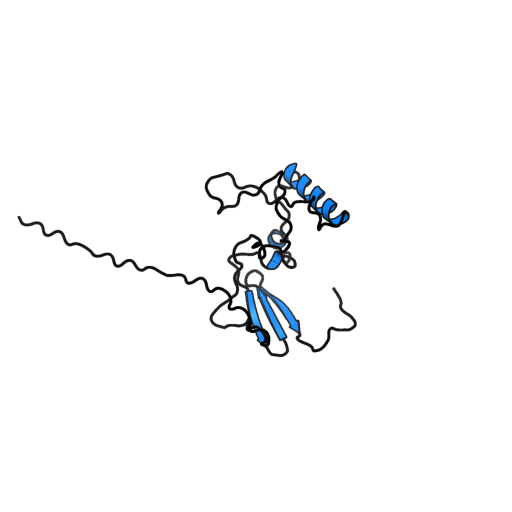 1
ATOM 512 C C . ASN A 1 69 ? 16.375 -6.007 -1.425 1.00 87.56 69 ASN A C 1
ATOM 514 O O . ASN A 1 69 ? 17.513 -6.286 -1.061 1.00 87.56 69 ASN A O 1
ATOM 518 N N . THR A 1 70 ? 15.353 -6.843 -1.236 1.00 86.19 70 THR A N 1
ATOM 519 C CA . THR A 1 70 ? 15.457 -8.166 -0.601 1.00 86.19 70 THR A CA 1
ATOM 520 C C . THR A 1 70 ? 15.498 -9.317 -1.609 1.00 86.19 70 THR A C 1
ATOM 522 O O . THR A 1 70 ? 15.573 -10.471 -1.198 1.00 86.19 70 THR A O 1
ATOM 525 N N . ALA A 1 71 ? 15.472 -9.032 -2.917 1.00 89.12 71 ALA A N 1
ATOM 526 C CA . ALA A 1 71 ? 15.413 -10.042 -3.978 1.00 89.12 71 ALA A CA 1
ATOM 527 C C . ALA A 1 71 ? 16.783 -10.666 -4.328 1.00 89.12 71 ALA A C 1
ATOM 529 O O . ALA A 1 71 ? 16.876 -11.484 -5.240 1.00 89.12 71 ALA A O 1
ATOM 530 N N . GLY A 1 72 ? 17.848 -10.306 -3.604 1.00 91.44 72 GLY A N 1
ATOM 531 C CA . GLY A 1 72 ? 19.210 -10.781 -3.854 1.00 91.44 72 GLY A CA 1
ATOM 532 C C . GLY A 1 72 ? 20.006 -9.877 -4.806 1.00 91.44 72 GLY A C 1
ATOM 533 O O . GLY A 1 72 ? 19.603 -8.737 -5.060 1.00 91.44 72 GLY A O 1
ATOM 534 N N . PRO A 1 73 ? 21.165 -10.351 -5.305 1.00 93.88 73 PRO A N 1
ATOM 535 C CA . PRO A 1 73 ? 22.036 -9.560 -6.169 1.00 93.88 73 PRO A CA 1
ATOM 536 C C . PRO A 1 73 ? 21.309 -9.085 -7.428 1.00 93.88 73 PRO A C 1
ATOM 538 O O . PRO A 1 73 ? 20.636 -9.866 -8.094 1.00 93.88 73 PRO A O 1
ATOM 541 N N . GLY A 1 74 ? 21.468 -7.809 -7.766 1.00 93.50 74 GLY A N 1
ATOM 542 C CA . GLY A 1 74 ? 20.853 -7.217 -8.949 1.00 93.50 74 GLY A CA 1
ATOM 543 C C . GLY A 1 74 ? 20.595 -5.728 -8.777 1.00 93.50 74 GLY A C 1
ATOM 544 O O . GLY A 1 74 ? 20.646 -5.193 -7.668 1.00 93.50 74 GLY A O 1
ATOM 545 N N . GLN A 1 75 ? 20.326 -5.058 -9.894 1.00 93.69 75 GLN A N 1
ATOM 546 C CA . GLN A 1 75 ? 19.904 -3.665 -9.885 1.00 93.69 75 GLN A CA 1
ATOM 547 C C . GLN A 1 75 ? 18.438 -3.592 -9.461 1.00 93.69 75 GLN A C 1
ATOM 549 O O . GLN A 1 75 ? 17.577 -4.228 -10.065 1.00 93.69 75 GLN A O 1
ATOM 554 N N . VAL A 1 76 ? 18.154 -2.789 -8.440 1.00 94.25 76 VAL A N 1
ATOM 555 C CA . VAL A 1 76 ? 16.778 -2.527 -8.015 1.00 94.25 76 VAL A CA 1
ATOM 556 C C . VAL A 1 76 ? 16.028 -1.768 -9.102 1.00 94.25 76 VAL A C 1
ATOM 558 O O . VAL A 1 76 ? 16.575 -0.839 -9.707 1.00 94.25 76 VAL A O 1
ATOM 561 N N . THR A 1 77 ? 14.784 -2.169 -9.349 1.00 94.31 77 THR A N 1
ATOM 562 C CA . THR A 1 77 ? 13.928 -1.563 -10.375 1.00 94.31 77 THR A CA 1
ATOM 563 C C . THR A 1 77 ? 12.764 -0.802 -9.746 1.00 94.31 77 THR A C 1
ATOM 565 O O . THR A 1 77 ? 12.500 -0.874 -8.543 1.00 94.31 77 THR A O 1
ATOM 568 N N . LEU A 1 78 ? 12.082 -0.002 -10.564 1.00 93.00 78 LEU A N 1
ATOM 569 C CA . LEU A 1 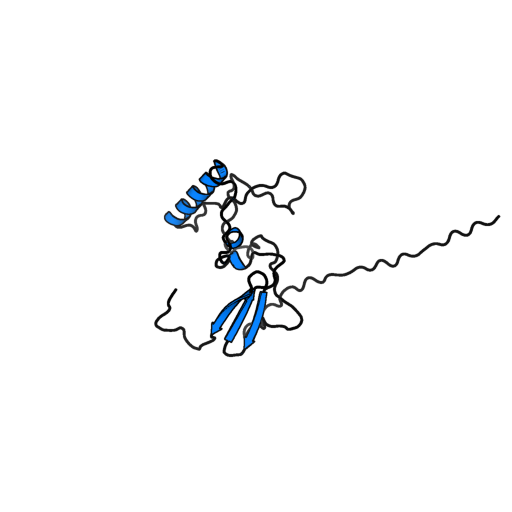78 ? 10.932 0.786 -10.137 1.00 93.00 78 LEU A CA 1
ATOM 570 C C . LEU A 1 78 ? 9.677 -0.091 -10.068 1.00 93.00 78 LEU A C 1
ATOM 572 O O . LEU A 1 78 ? 9.508 -1.018 -10.855 1.00 93.00 78 LEU A O 1
ATOM 576 N N . ARG A 1 79 ? 8.771 0.230 -9.140 1.00 91.44 79 ARG A N 1
ATOM 577 C CA . ARG A 1 79 ? 7.447 -0.402 -9.063 1.00 91.44 79 ARG A CA 1
ATOM 578 C C . ARG A 1 79 ? 6.535 0.195 -10.132 1.00 91.44 79 ARG A C 1
ATOM 580 O O . ARG A 1 79 ? 6.020 1.298 -9.947 1.00 91.44 79 ARG A O 1
ATOM 587 N N . ILE A 1 80 ? 6.359 -0.525 -11.232 1.00 95.81 80 ILE A N 1
ATOM 588 C CA . ILE A 1 80 ? 5.451 -0.174 -12.329 1.00 95.81 80 ILE A CA 1
ATOM 589 C C . ILE A 1 80 ? 4.207 -1.048 -12.193 1.00 95.81 80 ILE A C 1
ATOM 591 O O . ILE A 1 80 ? 4.333 -2.264 -12.102 1.00 95.81 80 ILE A O 1
ATOM 595 N N . GLY A 1 81 ? 3.018 -0.450 -12.101 1.00 94.75 81 GLY A N 1
ATOM 596 C CA . GLY A 1 81 ? 1.774 -1.204 -11.897 1.00 94.75 81 GLY A CA 1
ATOM 597 C C . GLY A 1 81 ? 1.253 -1.805 -13.201 1.00 94.75 81 GLY A C 1
ATOM 598 O O . GLY A 1 81 ? 1.365 -1.166 -14.237 1.00 94.75 81 GLY A O 1
ATOM 599 N N . ASN A 1 82 ? 0.657 -2.998 -13.161 1.00 97.00 82 ASN A N 1
ATOM 600 C CA . ASN A 1 82 ? 0.051 -3.615 -14.343 1.00 97.00 82 ASN A CA 1
ATOM 601 C C . ASN A 1 82 ? -1.268 -2.915 -14.728 1.00 97.00 82 ASN A C 1
ATOM 603 O O . ASN A 1 82 ? -2.334 -3.246 -14.204 1.00 97.00 82 ASN A O 1
ATOM 607 N N . ASP A 1 83 ? -1.206 -1.972 -15.668 1.00 97.31 83 ASP A N 1
ATOM 608 C CA . ASP A 1 83 ? -2.365 -1.237 -16.190 1.00 97.31 83 ASP A CA 1
ATOM 609 C C . ASP A 1 83 ? -3.295 -2.105 -17.055 1.00 97.31 83 ASP A C 1
ATOM 611 O O . ASP A 1 83 ? -4.450 -1.746 -17.278 1.00 97.31 83 ASP A O 1
ATOM 615 N N . LYS A 1 84 ? -2.830 -3.288 -17.475 1.00 97.44 84 LYS A N 1
ATOM 616 C CA . LYS A 1 84 ? -3.596 -4.281 -18.245 1.00 97.44 84 LYS A CA 1
ATOM 617 C C . LYS A 1 84 ? -4.375 -5.250 -17.343 1.00 97.44 84 LYS A C 1
ATOM 619 O O . LYS A 1 84 ? -4.998 -6.191 -17.836 1.00 97.44 84 LYS A O 1
ATOM 624 N N . ASP A 1 85 ? -4.335 -5.067 -16.020 1.00 96.50 85 ASP A N 1
ATOM 625 C CA . ASP A 1 85 ? -5.063 -5.917 -15.078 1.00 96.50 85 ASP A CA 1
A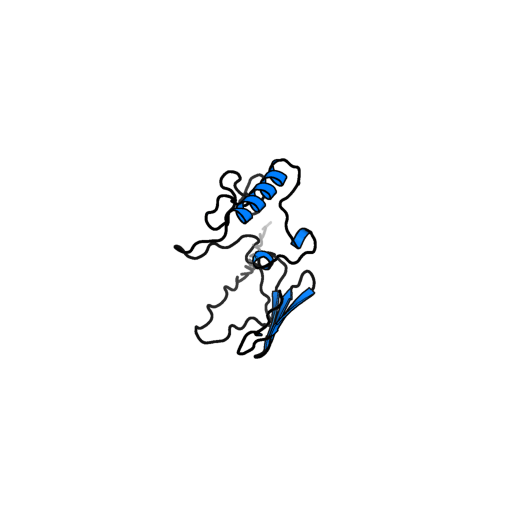TOM 626 C C . ASP A 1 85 ? -6.589 -5.780 -15.276 1.00 96.50 85 ASP A C 1
ATOM 628 O O . ASP A 1 85 ? -7.162 -4.696 -15.170 1.00 96.50 85 ASP A O 1
ATOM 632 N N . ALA A 1 86 ? -7.269 -6.910 -15.501 1.00 94.94 86 ALA A N 1
ATOM 633 C CA . ALA A 1 86 ? -8.706 -6.969 -15.785 1.00 94.94 86 ALA A CA 1
ATOM 634 C C . ALA A 1 86 ? -9.627 -6.434 -14.665 1.00 94.94 86 ALA A C 1
ATOM 636 O O . ALA A 1 86 ? -10.821 -6.253 -14.896 1.00 94.94 86 ALA A O 1
ATOM 637 N N . VAL A 1 87 ? -9.120 -6.199 -13.447 1.00 94.88 87 VAL A N 1
ATOM 638 C CA . VAL A 1 87 ? -9.895 -5.557 -12.369 1.00 94.88 87 VAL A CA 1
ATOM 639 C C . VAL A 1 87 ? -10.080 -4.057 -12.603 1.00 94.88 87 VAL A C 1
ATOM 641 O O . VAL A 1 87 ? -10.984 -3.441 -12.030 1.00 94.88 87 VAL A O 1
ATOM 644 N N . LEU A 1 88 ? -9.214 -3.448 -13.415 1.00 96.31 88 LEU A N 1
ATOM 645 C CA . LEU A 1 88 ? -9.222 -2.017 -13.652 1.00 96.31 88 LEU A CA 1
ATOM 646 C C . LEU A 1 88 ? -10.380 -1.632 -14.570 1.00 96.31 88 LEU A C 1
ATOM 648 O O . LEU A 1 88 ? -10.580 -2.175 -15.654 1.00 96.31 88 LEU A O 1
ATOM 652 N N . LYS A 1 89 ? -11.133 -0.614 -14.146 1.00 97.62 89 LYS A N 1
ATOM 653 C CA . LYS A 1 89 ? -12.030 0.103 -15.057 1.00 97.62 89 LYS A CA 1
ATOM 654 C C . LYS A 1 89 ? -11.183 0.845 -16.101 1.00 97.62 89 LYS A C 1
ATOM 656 O O . LYS A 1 89 ? -10.097 1.300 -15.741 1.00 97.62 89 LYS A O 1
ATOM 661 N N . PRO A 1 90 ? -11.689 1.084 -17.325 1.00 98.00 90 PRO A N 1
ATOM 662 C CA . PRO A 1 90 ? -10.905 1.726 -18.386 1.00 98.00 90 PRO A CA 1
ATOM 663 C C . PRO A 1 90 ? -10.255 3.051 -17.971 1.00 98.00 90 PRO A C 1
ATOM 665 O O . PRO A 1 90 ? -9.088 3.287 -18.253 1.00 98.00 90 PRO A O 1
ATOM 668 N N . TRP A 1 91 ? -10.973 3.890 -17.218 1.00 97.88 91 TRP A N 1
ATOM 669 C CA . TRP A 1 91 ? -10.418 5.149 -16.717 1.00 97.88 91 TRP A CA 1
ATOM 670 C C . TRP A 1 91 ? -9.277 4.943 -15.708 1.00 97.88 91 TRP A C 1
ATOM 672 O O . TRP A 1 91 ? -8.353 5.744 -15.669 1.00 97.88 91 TRP A O 1
ATOM 682 N N . ALA A 1 92 ? -9.329 3.892 -14.886 1.00 97.12 92 ALA A N 1
ATOM 683 C CA . ALA A 1 92 ? -8.310 3.608 -13.878 1.00 97.12 92 ALA A CA 1
ATOM 684 C C . ALA A 1 92 ? -7.059 2.995 -14.519 1.00 97.12 92 ALA A C 1
ATOM 686 O O . ALA A 1 92 ? -5.948 3.372 -14.150 1.00 97.12 92 ALA A O 1
ATOM 687 N N . ALA A 1 93 ? -7.250 2.109 -15.503 1.00 98.19 93 ALA A N 1
ATOM 688 C CA . ALA A 1 93 ? -6.176 1.599 -16.351 1.00 98.19 93 ALA A CA 1
ATOM 689 C C . ALA A 1 93 ? -5.453 2.750 -17.054 1.00 98.19 93 ALA A C 1
ATOM 691 O O . ALA A 1 93 ? -4.239 2.858 -16.948 1.00 98.19 93 ALA A O 1
ATOM 692 N N . GLU A 1 94 ? -6.195 3.684 -17.653 1.00 98.25 94 GLU A N 1
ATOM 693 C CA . GLU A 1 94 ? -5.602 4.839 -18.329 1.00 98.25 94 GLU A CA 1
ATOM 694 C C . GLU A 1 94 ? -4.792 5.738 -17.383 1.00 98.25 94 GLU A C 1
ATOM 696 O O . GLU A 1 94 ? -3.672 6.126 -17.706 1.00 98.25 94 GLU A O 1
ATOM 701 N N . GLN A 1 95 ? -5.302 6.035 -16.183 1.00 96.94 95 GLN A N 1
ATOM 702 C CA . GLN A 1 95 ? -4.538 6.801 -15.187 1.00 96.94 95 GLN A CA 1
ATOM 703 C C . GLN A 1 95 ? -3.248 6.080 -14.768 1.00 96.94 95 GLN A C 1
ATOM 705 O O . GLN A 1 95 ? -2.207 6.718 -14.593 1.00 96.94 95 GLN A O 1
ATOM 710 N N . MET A 1 96 ? -3.300 4.753 -14.619 1.00 97.00 96 MET A N 1
ATOM 711 C CA . MET A 1 96 ? -2.125 3.945 -14.300 1.00 97.00 96 MET A CA 1
ATOM 712 C C . MET A 1 96 ? -1.122 3.936 -15.458 1.00 97.00 96 MET A C 1
ATOM 714 O O . MET A 1 96 ? 0.050 4.217 -15.223 1.00 97.00 96 MET A O 1
ATOM 718 N N . ARG A 1 97 ? -1.581 3.713 -16.695 1.00 97.38 97 ARG A N 1
ATOM 719 C CA . ARG A 1 97 ? -0.766 3.720 -17.917 1.00 97.38 97 ARG A CA 1
ATOM 720 C C . ARG A 1 97 ? -0.034 5.045 -18.094 1.00 97.38 97 ARG A C 1
ATOM 722 O O . ARG A 1 97 ? 1.185 5.052 -18.222 1.00 97.38 97 ARG A O 1
ATOM 729 N N . VAL A 1 98 ? -0.753 6.168 -18.020 1.00 97.38 98 VAL A N 1
ATOM 730 C CA . VAL A 1 98 ? -0.149 7.508 -18.096 1.00 97.38 98 VAL A CA 1
ATOM 731 C C . VAL A 1 98 ? 0.907 7.668 -17.006 1.00 97.38 98 VAL A C 1
ATOM 733 O O . VAL A 1 98 ? 2.024 8.092 -17.288 1.00 97.38 98 VAL A O 1
ATOM 736 N N . SER A 1 99 ? 0.600 7.277 -15.766 1.00 95.88 99 SER A N 1
ATOM 737 C CA . SER A 1 99 ? 1.570 7.347 -14.673 1.00 95.88 99 SER A CA 1
ATOM 738 C C . SER A 1 99 ? 2.810 6.474 -14.915 1.00 95.88 99 SER A C 1
ATOM 740 O O . SER A 1 99 ? 3.917 6.907 -14.594 1.00 95.88 99 SER A O 1
ATOM 742 N N . ASN A 1 100 ? 2.651 5.276 -15.476 1.00 97.06 100 ASN A N 1
ATOM 743 C CA . ASN A 1 100 ? 3.760 4.394 -15.831 1.00 97.06 100 ASN A CA 1
ATOM 744 C C . ASN A 1 100 ? 4.638 5.031 -16.916 1.00 97.06 100 ASN A C 1
ATOM 746 O O . ASN A 1 100 ? 5.856 5.087 -16.761 1.00 97.06 100 ASN A O 1
ATOM 750 N N . GLU A 1 101 ? 4.037 5.583 -17.972 1.00 97.06 101 GLU A N 1
ATOM 751 C CA . GLU A 1 101 ? 4.756 6.225 -19.080 1.00 97.06 101 GLU A CA 1
ATOM 752 C C . GLU A 1 101 ? 5.589 7.421 -18.633 1.00 97.06 101 GLU A C 1
ATOM 754 O O . GLU A 1 101 ? 6.718 7.594 -19.092 1.00 97.06 101 GLU A O 1
ATOM 759 N N . GLU A 1 102 ? 5.089 8.236 -17.704 1.00 96.50 102 GLU A N 1
ATOM 760 C CA . GLU A 1 102 ? 5.888 9.331 -17.152 1.00 96.50 102 GLU A CA 1
ATOM 761 C C . GLU A 1 102 ? 7.146 8.828 -16.442 1.00 96.50 102 GLU A C 1
ATOM 763 O O . GLU A 1 102 ? 8.187 9.479 -16.517 1.00 96.50 102 GLU A O 1
ATOM 768 N N . VAL A 1 103 ? 7.059 7.685 -15.756 1.00 96.56 103 VAL A N 1
ATOM 769 C CA . VAL A 1 103 ? 8.207 7.081 -15.071 1.00 96.56 103 VAL A CA 1
ATOM 770 C C . VAL A 1 103 ? 9.181 6.482 -16.077 1.00 96.56 103 VAL A C 1
ATOM 772 O O . VAL A 1 103 ? 10.375 6.764 -16.025 1.00 96.56 103 VAL A O 1
ATOM 775 N N . LEU A 1 104 ? 8.671 5.691 -17.019 1.00 95.81 104 LEU A N 1
ATOM 776 C CA . LEU A 1 104 ? 9.478 4.982 -18.012 1.00 95.81 104 LEU A CA 1
ATOM 777 C C . LEU A 1 104 ? 10.175 5.935 -18.993 1.00 95.81 104 LEU A C 1
ATOM 779 O O . LEU A 1 104 ? 11.306 5.684 -19.394 1.00 95.81 104 LEU A O 1
ATOM 783 N N . SER A 1 105 ? 9.534 7.055 -19.340 1.00 96.69 105 SER A N 1
ATOM 784 C CA . SER A 1 105 ? 10.134 8.115 -20.165 1.00 96.69 105 SER A CA 1
ATOM 785 C C . SER A 1 105 ? 11.106 9.018 -19.398 1.00 96.69 105 SER A C 1
ATOM 787 O O . SER A 1 105 ? 11.751 9.875 -19.999 1.00 96.69 105 SER A O 1
ATOM 789 N N . GLY A 1 106 ? 11.190 8.882 -18.071 1.00 95.31 106 GLY A N 1
ATOM 790 C CA . GLY A 1 106 ? 11.997 9.747 -17.214 1.00 95.31 106 GLY A CA 1
ATOM 791 C C . GLY A 1 106 ? 11.409 11.142 -16.975 1.00 95.31 106 GLY A C 1
ATOM 792 O O . GLY A 1 106 ? 12.003 11.920 -16.229 1.00 95.31 106 GLY A O 1
ATOM 793 N N . LYS A 1 107 ? 10.226 11.468 -17.529 1.00 96.19 107 LYS A N 1
ATOM 794 C CA . LYS A 1 107 ? 9.490 12.708 -17.206 1.00 96.19 107 LYS A CA 1
ATOM 795 C C . LYS A 1 107 ? 9.277 12.842 -15.695 1.00 96.19 107 LYS A C 1
ATOM 797 O O . LYS A 1 107 ? 9.315 13.943 -15.148 1.00 96.19 107 LYS A O 1
ATOM 802 N N . ARG A 1 108 ? 9.079 11.712 -15.018 1.00 91.44 108 ARG A N 1
ATOM 803 C CA . ARG A 1 108 ? 9.076 11.591 -13.566 1.00 91.44 108 ARG A CA 1
ATOM 804 C C . ARG A 1 108 ? 10.131 10.567 -13.148 1.00 91.44 108 ARG A C 1
ATOM 806 O O . ARG A 1 108 ? 10.098 9.434 -13.593 1.00 91.44 108 ARG A O 1
ATOM 813 N N . GLY A 1 109 ? 11.042 10.940 -12.249 1.00 89.31 109 GLY A N 1
ATOM 814 C CA . GLY A 1 109 ? 12.133 10.041 -11.840 1.00 89.31 109 GLY A CA 1
ATOM 815 C C . GLY A 1 109 ? 11.700 8.815 -11.021 1.00 89.31 109 GLY A C 1
ATOM 816 O O . GLY A 1 109 ? 12.421 7.825 -10.993 1.00 89.31 109 GLY A O 1
ATOM 817 N N . LEU A 1 110 ? 10.544 8.867 -10.346 1.00 90.00 110 LEU A N 1
ATOM 818 C CA . LEU A 1 110 ? 10.027 7.784 -9.499 1.00 90.00 110 LEU A CA 1
ATOM 819 C C . LEU A 1 110 ? 8.494 7.657 -9.606 1.00 90.00 110 LEU A C 1
ATOM 821 O O . LEU A 1 110 ? 7.799 8.656 -9.829 1.00 90.00 110 LEU A O 1
ATOM 825 N N . PRO A 1 111 ? 7.919 6.462 -9.386 1.00 89.38 111 PRO A N 1
ATOM 826 C CA . PRO A 1 111 ? 6.482 6.306 -9.184 1.00 89.38 111 PRO A CA 1
ATOM 827 C C . PRO A 1 111 ? 5.963 7.228 -8.074 1.00 89.38 111 PRO A C 1
ATOM 829 O O . PRO A 1 111 ? 6.637 7.448 -7.067 1.00 89.38 111 PRO A O 1
ATOM 832 N N . PHE A 1 112 ? 4.760 7.779 -8.250 1.00 86.44 112 PHE A N 1
ATOM 833 C CA . PHE A 1 112 ? 4.134 8.565 -7.192 1.00 86.44 112 PHE A CA 1
ATOM 834 C C . PHE A 1 112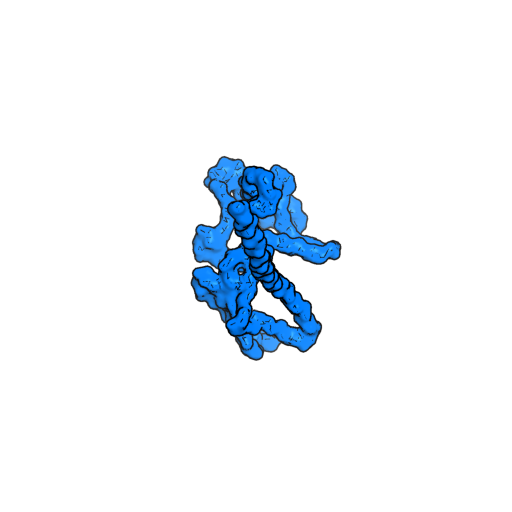 ? 3.839 7.673 -5.983 1.00 86.44 112 PHE A C 1
ATOM 836 O O . PHE A 1 112 ? 3.138 6.668 -6.094 1.00 86.44 112 PHE A O 1
ATOM 843 N N . ALA A 1 113 ? 4.325 8.087 -4.817 1.00 84.44 113 ALA A N 1
ATOM 844 C CA . ALA A 1 113 ? 3.980 7.504 -3.531 1.00 84.44 113 ALA A CA 1
ATOM 845 C C . ALA A 1 113 ? 3.464 8.619 -2.615 1.00 84.44 113 ALA A C 1
ATOM 847 O O . ALA A 1 113 ? 4.194 9.563 -2.308 1.00 84.44 113 ALA A O 1
ATOM 848 N N . ALA A 1 114 ? 2.205 8.516 -2.177 1.00 85.62 114 ALA A N 1
ATOM 849 C CA . ALA A 1 114 ? 1.531 9.555 -1.390 1.00 85.62 114 ALA A CA 1
ATOM 850 C C . ALA A 1 114 ? 2.330 9.950 -0.132 1.00 85.62 114 ALA A C 1
ATOM 852 O O . ALA A 1 114 ? 2.556 11.132 0.130 1.00 85.62 114 ALA A O 1
ATOM 853 N N . GLN A 1 115 ? 2.869 8.952 0.568 1.00 80.88 115 GLN A N 1
ATOM 854 C CA . GLN A 1 115 ? 3.656 9.133 1.792 1.00 80.88 115 GLN A CA 1
ATOM 855 C C . GLN A 1 115 ? 5.036 9.771 1.569 1.00 80.88 115 GLN A C 1
ATOM 857 O O . GLN A 1 115 ? 5.619 10.333 2.495 1.00 80.88 115 GLN A O 1
ATOM 862 N N . SER A 1 116 ? 5.558 9.766 0.337 1.00 81.88 116 SER A N 1
ATOM 863 C CA . SER A 1 116 ? 6.758 10.537 -0.028 1.00 81.88 116 SER A CA 1
ATOM 864 C C . SER A 1 116 ? 6.461 12.030 -0.217 1.00 81.88 116 SER A C 1
ATOM 866 O O . SER A 1 116 ? 7.377 12.817 -0.444 1.00 81.88 116 SER A O 1
ATOM 868 N N . ARG A 1 117 ? 5.184 12.429 -0.160 1.00 83.62 117 ARG A N 1
ATOM 869 C CA . ARG A 1 117 ? 4.700 13.803 -0.357 1.00 83.62 117 ARG A CA 1
ATOM 870 C C . ARG A 1 117 ? 3.909 14.330 0.846 1.00 83.62 117 ARG A C 1
ATOM 872 O O . ARG A 1 117 ? 3.149 15.279 0.689 1.00 83.62 117 ARG A O 1
ATOM 879 N N . CYS A 1 118 ? 4.082 13.720 2.022 1.00 81.19 118 CYS A N 1
ATOM 880 C CA . CYS A 1 118 ? 3.351 14.048 3.255 1.00 81.19 118 CYS A CA 1
ATOM 881 C C . CYS A 1 118 ? 1.822 13.907 3.129 1.00 81.19 118 CYS A C 1
ATOM 883 O O . CYS A 1 118 ? 1.072 14.516 3.890 1.00 81.19 118 CYS A O 1
ATOM 885 N N . TYR A 1 119 ? 1.351 13.116 2.160 1.00 85.31 119 TYR A N 1
ATOM 886 C CA . TYR A 1 119 ? -0.045 12.714 2.087 1.00 85.31 119 TYR A CA 1
ATOM 887 C C . TYR A 1 119 ? -0.243 11.373 2.789 1.00 85.31 119 TYR A C 1
ATOM 889 O O . TYR A 1 119 ? 0.641 10.515 2.713 1.00 85.31 119 TYR A O 1
ATOM 897 N N . PRO A 1 120 ? -1.425 11.138 3.387 1.00 80.69 120 PRO A N 1
ATOM 898 C CA . PRO A 1 120 ? -1.780 9.820 3.891 1.00 80.69 120 PRO A CA 1
ATOM 899 C C . PRO A 1 120 ? -1.627 8.766 2.789 1.00 80.69 120 PRO A C 1
ATOM 901 O O . PRO A 1 120 ? -1.901 9.035 1.619 1.00 80.69 120 PRO A O 1
ATOM 904 N N . GLY A 1 121 ? -1.263 7.538 3.149 1.00 80.56 121 GLY A N 1
ATOM 905 C CA . GLY A 1 121 ? -0.904 6.471 2.206 1.00 80.56 121 GLY A CA 1
ATOM 906 C C . GLY A 1 121 ? -2.090 5.912 1.431 1.00 80.56 121 GLY A C 1
ATOM 907 O O . GLY A 1 121 ? -1.939 4.961 0.669 1.00 80.56 121 GLY A O 1
ATOM 908 N N . GLY A 1 122 ? -3.273 6.489 1.640 1.00 82.12 122 GLY A N 1
ATOM 909 C CA . GLY A 1 122 ? -4.540 5.983 1.146 1.00 82.12 122 GLY A CA 1
ATOM 910 C C . GLY A 1 122 ? -4.919 4.653 1.793 1.00 82.12 122 GLY A C 1
ATOM 911 O O . GLY A 1 122 ? -4.173 4.062 2.571 1.00 82.12 122 GLY A O 1
ATOM 912 N N . VAL A 1 123 ? -6.105 4.155 1.462 1.00 81.12 123 VAL A N 1
ATOM 913 C CA . VAL A 1 123 ? -6.545 2.819 1.876 1.00 81.12 123 VAL A CA 1
ATOM 914 C C . VAL A 1 123 ? -6.523 1.912 0.642 1.00 81.12 123 VAL A C 1
ATOM 916 O O . VAL A 1 123 ? -7.090 2.300 -0.376 1.00 81.12 123 VAL A O 1
ATOM 919 N N . PRO A 1 124 ? -5.893 0.724 0.693 1.00 78.19 124 PRO A N 1
ATOM 920 C CA . PRO A 1 124 ? -5.195 0.140 1.842 1.00 78.19 124 PRO A CA 1
ATOM 921 C C . PRO A 1 124 ? -3.697 0.501 1.938 1.00 78.19 124 PRO A C 1
ATOM 923 O O . PRO A 1 124 ? -3.036 0.020 2.851 1.00 78.19 124 PRO A O 1
ATOM 926 N N . GLY A 1 125 ? -3.147 1.331 1.038 1.00 83.50 125 GLY A N 1
ATOM 927 C CA . GLY A 1 125 ? -1.698 1.602 0.925 1.00 83.50 125 GLY A CA 1
ATOM 928 C C . GLY A 1 125 ? -1.000 2.083 2.206 1.00 83.50 125 GLY A C 1
ATOM 929 O O . GLY A 1 125 ? 0.181 1.810 2.401 1.00 83.50 125 GLY A O 1
ATOM 930 N N . GLN A 1 126 ? -1.738 2.697 3.133 1.00 83.62 126 GLN A N 1
ATOM 931 C CA . GLN A 1 126 ? -1.273 3.053 4.474 1.00 83.62 126 GLN A CA 1
ATOM 932 C C . GLN A 1 126 ? -0.703 1.861 5.273 1.00 83.62 126 GLN A C 1
ATOM 934 O O . GLN A 1 126 ? 0.110 2.064 6.172 1.00 83.62 126 GLN A O 1
ATOM 939 N N . LEU A 1 127 ? -1.111 0.629 4.949 1.00 81.75 127 LEU A N 1
ATOM 940 C CA . LEU A 1 127 ? -0.655 -0.600 5.603 1.00 81.75 127 LEU A CA 1
ATOM 941 C C . LEU A 1 127 ? 0.717 -1.092 5.121 1.00 81.75 127 LEU A C 1
ATOM 943 O O . LEU A 1 127 ? 1.268 -1.996 5.738 1.00 81.75 127 LEU A O 1
ATOM 947 N N . LEU A 1 128 ? 1.263 -0.539 4.035 1.00 83.81 128 LEU A N 1
ATOM 948 C CA . LEU A 1 128 ? 2.523 -0.993 3.432 1.00 83.81 128 LEU A CA 1
ATOM 949 C C . LEU A 1 128 ? 3.748 -0.197 3.891 1.00 83.81 128 LEU A C 1
ATOM 951 O O . LEU A 1 128 ? 4.772 -0.200 3.210 1.00 83.81 128 LEU A O 1
ATOM 955 N N . PHE A 1 129 ? 3.651 0.519 5.011 1.00 82.44 129 PHE A N 1
ATOM 956 C CA . PHE A 1 129 ? 4.771 1.299 5.519 1.00 82.44 129 PHE A CA 1
ATOM 957 C C . PHE A 1 129 ? 5.517 0.533 6.626 1.00 82.44 129 PHE A C 1
ATOM 959 O O . PHE A 1 129 ? 5.029 0.469 7.758 1.00 82.44 129 PHE A O 1
ATOM 966 N N . PRO A 1 130 ? 6.668 -0.102 6.320 1.00 81.00 130 PRO A N 1
ATOM 967 C CA . PRO A 1 130 ? 7.423 -0.862 7.309 1.00 81.00 130 PRO A CA 1
ATOM 968 C C . PRO A 1 130 ? 8.114 0.064 8.314 1.00 81.00 130 PRO A C 1
ATOM 970 O O . PRO A 1 130 ? 8.284 1.255 8.073 1.00 81.00 130 PRO A O 1
ATOM 973 N N . ALA A 1 131 ? 8.549 -0.513 9.434 1.00 84.38 131 ALA A N 1
ATOM 974 C CA . ALA A 1 131 ? 9.290 0.160 10.510 1.00 84.38 131 ALA A CA 1
ATOM 975 C C . ALA A 1 131 ? 8.539 1.270 11.285 1.00 84.38 131 ALA A C 1
ATOM 977 O O . ALA A 1 131 ? 9.095 1.800 12.240 1.00 84.38 131 ALA A O 1
ATOM 978 N N . GLU A 1 132 ? 7.280 1.572 10.952 1.00 87.25 132 GLU A N 1
ATOM 979 C CA . GLU A 1 132 ? 6.470 2.605 11.616 1.00 87.25 132 GLU A CA 1
ATOM 980 C C . GLU A 1 132 ? 5.159 2.008 12.154 1.00 87.25 132 GLU A C 1
ATOM 982 O O . GLU A 1 132 ? 4.208 1.811 11.391 1.00 87.25 132 GLU A O 1
ATOM 987 N N . PRO A 1 133 ? 5.077 1.688 13.458 1.00 89.50 133 PRO A N 1
ATOM 988 C CA . PRO A 1 133 ? 3.967 0.924 13.998 1.00 89.50 133 PRO A CA 1
ATOM 989 C C . PRO A 1 133 ? 2.627 1.672 14.040 1.00 89.50 133 PRO A C 1
ATOM 991 O O . PRO A 1 133 ? 2.548 2.895 14.197 1.00 89.50 133 PRO A O 1
ATOM 994 N N . PHE A 1 134 ? 1.558 0.881 13.982 1.00 89.88 134 PHE A N 1
ATOM 995 C CA . PHE A 1 134 ? 0.195 1.269 14.317 1.00 89.88 134 PHE A CA 1
ATOM 996 C C . PHE A 1 134 ? -0.152 0.847 15.741 1.00 89.88 134 PHE A C 1
ATOM 998 O O . PHE A 1 134 ? -0.053 -0.327 16.111 1.00 89.88 134 PHE A O 1
ATOM 1005 N N . TYR A 1 135 ? -0.639 1.809 16.515 1.00 92.25 135 TYR A N 1
ATOM 1006 C CA . TYR A 1 135 ? -1.183 1.595 17.846 1.00 92.25 135 TYR A CA 1
ATOM 1007 C C . TYR A 1 135 ? -2.699 1.723 17.810 1.00 92.25 135 TYR A C 1
ATOM 1009 O O . TYR A 1 135 ? -3.255 2.548 17.077 1.00 92.25 135 TYR A O 1
ATOM 1017 N N . PHE A 1 136 ? -3.363 0.922 18.638 1.00 94.25 136 PHE A N 1
ATOM 1018 C CA . PHE A 1 136 ? -4.805 0.979 18.800 1.00 94.25 136 PHE A CA 1
ATOM 1019 C C . PHE A 1 136 ? -5.172 1.283 20.246 1.00 94.25 136 PHE A C 1
ATOM 1021 O O . PHE A 1 136 ? -4.672 0.642 21.169 1.00 94.25 136 PHE A O 1
ATOM 1028 N N . ILE A 1 137 ? -6.106 2.216 20.425 1.00 94.38 137 ILE A N 1
ATOM 1029 C CA . ILE A 1 137 ? -6.909 2.313 21.646 1.00 94.38 137 ILE A CA 1
ATOM 1030 C C . ILE A 1 137 ? -8.290 1.790 21.283 1.00 94.38 137 ILE A C 1
ATOM 1032 O O . ILE A 1 137 ? -8.940 2.323 20.385 1.00 94.38 137 ILE A O 1
ATOM 1036 N N . GLN A 1 138 ? -8.731 0.735 21.959 1.00 94.00 138 GLN A N 1
ATOM 1037 C CA . GLN A 1 138 ? -9.982 0.059 21.644 1.00 94.00 138 GLN A CA 1
ATOM 1038 C C . GLN A 1 138 ? -10.889 0.030 22.869 1.00 94.00 138 GLN A C 1
ATOM 1040 O O . GLN A 1 138 ? -10.527 -0.463 23.932 1.00 94.00 138 GLN A O 1
ATOM 1045 N N . THR A 1 139 ? -12.092 0.563 22.693 1.00 91.56 139 THR A N 1
ATOM 1046 C CA . THR A 1 139 ? -13.187 0.533 23.665 1.00 91.56 139 THR A CA 1
ATOM 1047 C C . THR A 1 139 ? -14.434 -0.032 22.980 1.00 91.56 139 THR A C 1
ATOM 1049 O O . THR A 1 139 ? -14.477 -0.079 21.748 1.00 91.56 139 THR A O 1
ATOM 1052 N N . PRO A 1 140 ? -15.501 -0.382 23.721 1.0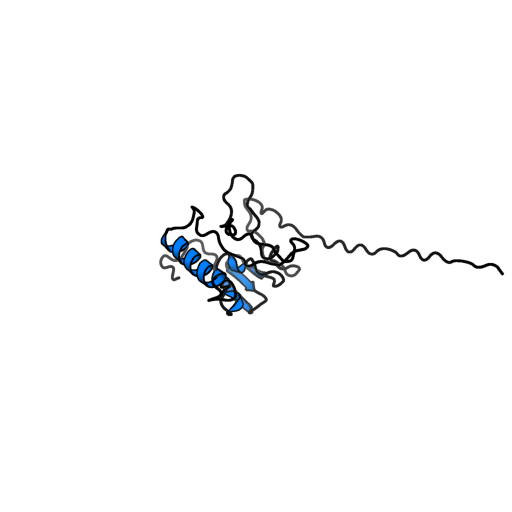0 89.25 140 PRO A N 1
ATOM 1053 C CA . PRO A 1 140 ? -16.749 -0.834 23.102 1.00 89.25 140 PRO A CA 1
ATOM 1054 C C . PRO A 1 140 ? -17.403 0.175 22.143 1.00 89.25 140 PRO A C 1
ATOM 1056 O O . PRO A 1 140 ? -18.229 -0.218 21.329 1.00 89.25 140 PRO A O 1
ATOM 1059 N N . LYS A 1 141 ? -17.069 1.472 22.239 1.00 91.06 141 LYS A N 1
ATOM 1060 C CA . LYS A 1 141 ? -17.702 2.547 21.450 1.00 91.06 141 LYS A CA 1
ATOM 1061 C C . LYS A 1 141 ? -16.770 3.207 20.442 1.00 91.06 141 LYS A C 1
ATOM 1063 O O . LYS A 1 141 ? -17.238 3.943 19.578 1.00 91.06 141 LYS A O 1
ATOM 1068 N N . GLN A 1 142 ? -15.459 3.033 20.582 1.00 93.38 142 GLN A N 1
ATOM 1069 C CA . GLN A 1 142 ? -14.475 3.726 19.759 1.00 93.38 142 GLN A CA 1
ATOM 1070 C C . GLN A 1 142 ? -13.219 2.887 19.561 1.00 93.38 142 GLN A C 1
ATOM 1072 O O . GLN A 1 142 ? -12.720 2.278 20.508 1.00 93.38 142 GLN A O 1
ATOM 1077 N N . VAL A 1 143 ? -12.677 2.958 18.349 1.00 94.19 143 VAL A N 1
ATOM 1078 C CA . VAL A 1 143 ? -11.342 2.478 17.994 1.00 94.19 143 VAL A CA 1
ATOM 1079 C C . VAL A 1 143 ? -10.535 3.659 17.485 1.00 94.19 143 VAL A C 1
ATOM 1081 O O . VAL A 1 143 ? -10.957 4.366 16.570 1.00 94.19 143 VAL A O 1
ATOM 1084 N N . TRP A 1 144 ? -9.390 3.912 18.100 1.00 94.38 144 TRP A N 1
ATOM 1085 C CA . TRP A 1 144 ? -8.453 4.931 17.651 1.00 94.38 144 TRP A CA 1
ATOM 1086 C C . TRP A 1 144 ? -7.294 4.221 16.988 1.00 94.38 144 TRP A C 1
ATOM 1088 O O . TRP A 1 144 ? -6.675 3.366 17.610 1.00 94.38 144 TRP A O 1
ATOM 1098 N N . MET A 1 145 ? -7.016 4.580 15.743 1.00 91.75 145 MET A N 1
ATOM 1099 C CA . MET A 1 145 ? -5.830 4.144 15.020 1.00 91.75 145 MET A CA 1
ATOM 1100 C C . MET A 1 145 ? -4.825 5.281 15.079 1.00 91.75 145 MET A C 1
ATOM 1102 O O . MET A 1 145 ? -5.116 6.380 14.604 1.00 91.75 145 MET A O 1
ATOM 1106 N N . ILE A 1 146 ? -3.675 5.020 15.685 1.00 91.25 146 ILE A N 1
ATOM 1107 C CA . ILE A 1 146 ? -2.613 6.000 15.882 1.00 91.25 146 ILE A CA 1
ATOM 1108 C C . ILE A 1 146 ? -1.403 5.505 15.111 1.00 91.25 146 ILE A C 1
ATOM 1110 O O . ILE A 1 146 ? -0.889 4.420 15.383 1.00 91.25 146 ILE A O 1
ATOM 1114 N N . TRP A 1 147 ? -0.960 6.295 14.144 1.00 88.19 147 TRP A N 1
ATOM 1115 C CA . TRP A 1 147 ? 0.207 5.960 13.344 1.00 88.19 147 TRP A CA 1
ATOM 1116 C C . TRP A 1 147 ? 1.446 6.710 13.832 1.00 88.19 147 TRP A C 1
ATOM 1118 O O . TRP A 1 147 ? 1.401 7.932 13.979 1.00 88.19 147 TRP A O 1
ATOM 1128 N N . GLN A 1 148 ? 2.547 5.987 14.072 1.00 86.81 148 GLN A N 1
ATOM 1129 C CA . GLN A 1 148 ? 3.760 6.543 14.686 1.00 86.81 148 GLN A CA 1
ATOM 1130 C C . GLN A 1 148 ? 4.430 7.644 13.849 1.00 86.81 148 GLN A C 1
ATOM 1132 O O . GLN A 1 148 ? 4.989 8.570 14.429 1.00 86.81 148 GLN A O 1
ATOM 1137 N N . ARG A 1 149 ? 4.394 7.553 12.513 1.00 80.38 149 ARG A N 1
ATOM 1138 C CA . ARG A 1 149 ? 5.143 8.456 11.621 1.00 80.38 149 ARG A CA 1
ATOM 1139 C C . ARG A 1 149 ? 4.764 9.920 11.812 1.00 80.38 149 ARG A C 1
ATOM 1141 O O . ARG A 1 149 ? 5.570 10.727 12.258 1.00 80.38 149 ARG A O 1
ATOM 1148 N N . ASP A 1 150 ? 3.504 10.224 11.521 1.00 76.75 150 ASP A N 1
ATOM 1149 C CA . ASP A 1 150 ? 3.006 11.597 11.426 1.00 76.75 150 ASP A CA 1
ATOM 1150 C C . ASP A 1 150 ? 2.010 11.923 12.549 1.00 76.75 150 ASP A C 1
ATOM 1152 O O . ASP A 1 150 ? 1.276 12.906 12.473 1.00 76.75 150 ASP A O 1
ATOM 1156 N N . HIS A 1 151 ? 1.939 11.072 13.584 1.00 77.56 151 HIS A N 1
ATOM 1157 C CA . HIS A 1 151 ? 0.974 11.166 14.690 1.00 77.56 151 HIS A CA 1
ATOM 1158 C C . HIS A 1 151 ? -0.477 11.339 14.208 1.00 77.56 151 HIS A C 1
ATOM 1160 O O . HIS A 1 151 ? -1.315 11.955 14.870 1.00 77.56 151 HIS A O 1
ATOM 1166 N N . MET A 1 152 ? -0.793 10.781 13.037 1.00 82.50 152 MET A N 1
ATOM 1167 C CA . MET A 1 152 ? -2.137 10.804 12.480 1.00 82.50 152 MET A CA 1
ATOM 1168 C C . MET A 1 152 ? -3.052 9.909 13.313 1.00 82.50 152 MET A C 1
ATOM 1170 O O . MET A 1 152 ? -2.802 8.710 13.459 1.00 82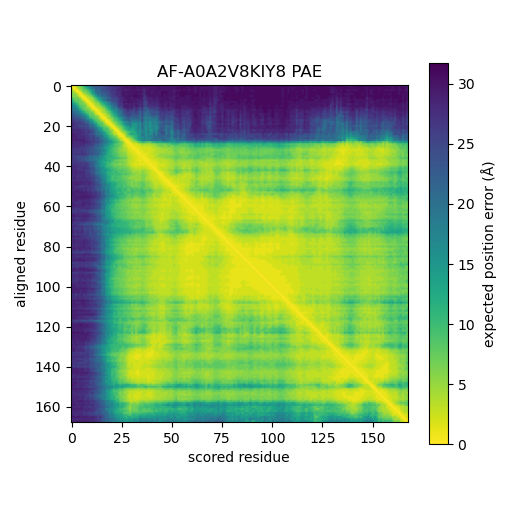.50 152 MET A O 1
ATOM 1174 N N . ILE A 1 153 ? -4.140 10.492 13.821 1.00 89.94 153 ILE A N 1
ATOM 1175 C CA . ILE A 1 153 ? -5.142 9.777 14.613 1.00 89.94 153 ILE A CA 1
ATOM 1176 C C . ILE A 1 153 ? -6.432 9.664 13.807 1.00 89.94 153 ILE A C 1
ATOM 1178 O O . ILE A 1 153 ? -7.129 10.654 13.570 1.00 89.94 153 ILE A O 1
ATOM 1182 N N . ARG A 1 154 ? -6.803 8.436 13.438 1.00 89.38 154 ARG A N 1
ATOM 1183 C CA . ARG A 1 154 ? -8.141 8.135 12.921 1.00 89.38 154 ARG A CA 1
ATOM 1184 C C . ARG A 1 154 ? -9.005 7.617 14.062 1.00 89.38 154 ARG A C 1
ATOM 1186 O O . ARG A 1 154 ? -8.711 6.581 14.648 1.00 89.38 154 ARG A O 1
ATOM 1193 N N . ARG A 1 155 ? -10.098 8.322 14.354 1.00 92.62 155 ARG A N 1
ATOM 1194 C CA . ARG A 1 155 ? -11.113 7.879 15.318 1.00 92.62 155 ARG A CA 1
ATOM 1195 C C . ARG A 1 155 ? -12.269 7.228 14.579 1.00 92.62 155 ARG A C 1
ATOM 1197 O O . ARG A 1 155 ? -12.862 7.838 13.692 1.00 92.62 155 ARG A O 1
ATOM 1204 N N . ILE A 1 156 ? -12.571 5.997 14.955 1.00 90.62 156 ILE A N 1
ATOM 1205 C CA . ILE A 1 156 ? -13.668 5.202 14.419 1.00 90.62 156 ILE A CA 1
ATOM 1206 C C . ILE A 1 156 ? -14.671 5.027 15.549 1.00 90.62 156 ILE A C 1
ATOM 1208 O O . ILE A 1 156 ? -14.338 4.474 16.596 1.00 90.62 156 ILE A O 1
ATOM 1212 N N . TYR A 1 157 ? -15.889 5.516 15.346 1.00 90.56 157 TYR A N 1
ATOM 1213 C CA . TYR A 1 157 ? -16.988 5.314 16.282 1.00 90.56 157 TYR A CA 1
ATOM 1214 C C . TYR A 1 157 ? -17.681 3.998 15.941 1.00 90.56 157 TYR A C 1
ATOM 1216 O O . TYR A 1 157 ? -18.068 3.778 14.796 1.00 90.56 157 TYR A O 1
ATOM 1224 N N . VAL A 1 158 ? -17.805 3.124 16.934 1.00 89.06 158 VAL A N 1
ATOM 1225 C CA . VAL A 1 158 ? -18.490 1.839 16.813 1.00 89.06 158 VAL A CA 1
ATOM 1226 C C . VAL A 1 158 ? -19.947 2.073 17.191 1.00 89.06 158 VAL A C 1
ATOM 1228 O O . VAL A 1 158 ? -20.269 2.275 18.363 1.00 89.06 158 VAL A O 1
ATOM 1231 N N . THR A 1 159 ? -20.810 2.117 16.182 1.00 85.44 159 THR A N 1
ATOM 1232 C CA . THR A 1 159 ? -22.258 2.306 16.322 1.00 85.44 159 THR A CA 1
ATOM 1233 C C . THR A 1 159 ? -23.006 1.100 15.760 1.00 85.44 159 THR A C 1
ATOM 1235 O O . THR A 1 159 ? -22.452 0.308 15.001 1.00 85.44 159 THR A O 1
ATOM 1238 N N . ASP A 1 160 ? -24.269 0.950 16.148 1.00 82.38 160 ASP A N 1
ATOM 1239 C CA . ASP A 1 160 ? -25.186 -0.075 15.636 1.00 82.38 160 ASP A CA 1
ATOM 1240 C C . ASP A 1 160 ? -25.477 0.101 14.137 1.00 82.38 160 ASP A C 1
ATOM 1242 O O . ASP A 1 160 ? -25.588 -0.874 13.395 1.00 82.38 160 ASP A O 1
ATOM 1246 N N . LYS A 1 161 ? -25.573 1.355 13.684 1.00 84.50 161 LYS A N 1
ATOM 1247 C CA . LYS A 1 161 ? -25.822 1.726 12.290 1.00 84.50 161 LYS A CA 1
ATOM 1248 C C . LYS A 1 161 ? -24.914 2.857 11.827 1.00 84.50 161 LYS A C 1
ATOM 1250 O O . LYS A 1 161 ? -24.530 3.734 12.605 1.00 84.50 161 LYS A O 1
ATOM 1255 N N . HIS A 1 162 ? -24.606 2.857 10.533 1.00 83.25 162 HIS A N 1
ATOM 1256 C CA . HIS A 1 162 ? -23.959 3.990 9.878 1.00 83.25 162 HIS A CA 1
ATOM 1257 C C . HIS A 1 162 ? -24.904 5.202 9.858 1.00 83.25 162 HIS A C 1
ATOM 1259 O O . HIS A 1 162 ? -26.128 5.053 9.848 1.00 83.25 162 HIS A O 1
ATOM 1265 N N . SER A 1 163 ? -24.336 6.411 9.830 1.00 83.75 163 SER A N 1
ATOM 1266 C CA . SER A 1 163 ? -25.109 7.630 9.570 1.00 83.75 163 SER A CA 1
ATOM 1267 C C . SER A 1 163 ? -25.843 7.501 8.233 1.00 83.75 163 SER A C 1
ATOM 1269 O O . SER A 1 163 ? -25.239 7.086 7.246 1.00 83.75 163 SER A O 1
ATOM 1271 N N . ALA A 1 164 ? -27.111 7.921 8.176 1.00 87.75 164 ALA A N 1
ATOM 1272 C CA . ALA A 1 164 ? -27.844 8.027 6.910 1.00 87.75 164 ALA A CA 1
ATOM 1273 C C . ALA A 1 164 ? -27.161 9.001 5.929 1.00 87.75 164 ALA A C 1
ATOM 1275 O O . ALA A 1 164 ? -27.303 8.871 4.719 1.00 87.75 164 ALA A O 1
ATOM 1276 N N . ASN A 1 165 ? -26.379 9.945 6.464 1.00 86.94 165 ASN A N 1
ATOM 1277 C CA . ASN A 1 165 ? -25.595 10.909 5.707 1.00 86.94 165 ASN A CA 1
ATOM 1278 C C . ASN A 1 165 ? -24.106 10.670 5.980 1.00 86.94 165 ASN A C 1
ATOM 1280 O O . ASN A 1 165 ? -23.559 11.186 6.962 1.00 86.94 165 ASN A O 1
ATOM 1284 N N . VAL A 1 166 ? -23.455 9.869 5.138 1.00 80.88 166 VAL A N 1
ATOM 1285 C CA . VAL A 1 166 ? -21.997 9.680 5.161 1.00 80.88 166 VAL A CA 1
ATOM 1286 C C . VAL A 1 166 ? -21.367 10.768 4.293 1.00 80.88 166 VAL A C 1
ATOM 1288 O O . VAL A 1 166 ? -21.716 10.899 3.122 1.00 80.88 166 VAL A O 1
ATOM 1291 N N . LYS A 1 167 ? -20.461 11.567 4.865 1.00 71.31 167 LYS A N 1
ATOM 1292 C CA . LYS A 1 167 ? -19.630 12.505 4.099 1.00 71.31 167 LYS A CA 1
ATOM 1293 C C . LYS A 1 167 ? -18.268 11.849 3.829 1.00 71.31 167 LYS A C 1
ATOM 1295 O O . LYS A 1 167 ? -17.731 11.271 4.779 1.00 71.31 167 LYS A O 1
ATOM 1300 N N . PRO A 1 168 ? -17.757 11.896 2.585 1.00 59.78 168 PRO A N 1
ATOM 1301 C CA . PRO A 1 168 ? -16.397 11.466 2.258 1.00 59.78 168 PRO A CA 1
ATOM 1302 C C . PRO A 1 168 ? -15.335 12.204 3.078 1.00 59.78 168 PRO A C 1
ATOM 1304 O O . PRO A 1 168 ? -15.535 13.414 3.340 1.00 59.78 168 PRO A O 1
#

pLDDT: mean 82.15, std 17.61, range [34.5, 98.25]

Foldseek 3Di:
DDDDDDDDDDPDPPPPPDPDDDDDDDPPDDDDQADPVDFDFFPALDDDADPPPDDGDFAAAPVFDADDPPNDDDDGGARQTHLVDPVDDPVRSVVSVVQNCCCVVVVDVHRDQQVVVVHQRDPPRNSNDGPWTWHWDDDCFWIWTATRPPRDIDIDGDDPDDPPDDDD

Secondary structure (DSSP, 8-state):
--------------------PPPPPPTTS------SS--B--SSSSPPPPSTTS-----B-TTS----TTS-SS------B-TT-TTS-HHHHHHHHHHHHHHHTSSSSS---GGGGTS---TTGGGG-TTS-EEEEE-SSEEEEEETTT--EEEEE--SS--SS---